Protein AF-A0A1T5LW87-F1 (afdb_monomer_lite)

InterPro domains:
  IPR040818 Tsi6 [PF18660] (3-85)

Radius of gyration: 12.36 Å; chains: 1; bounding box: 32×21×36 Å

Sequence (93 aa):
MKSIDAVQRALALARTRAGKTPGFPLYASCVAQLEYLLSNLDGSVPVDRPKLRTFTIGHYAVREFEESDEELARALKDAYLIASKLADGVKVT

pLDDT: mean 92.66, std 6.72, range [56.84, 98.0]

Structure (mmCIF, N/CA/C/O backbone):
data_AF-A0A1T5LW87-F1
#
_entry.id   AF-A0A1T5LW87-F1
#
loop_
_atom_site.group_PDB
_atom_site.id
_atom_site.type_symbol
_atom_site.label_atom_id
_atom_site.label_alt_id
_atom_site.label_comp_id
_atom_site.label_asym_id
_atom_site.label_entity_id
_atom_site.label_seq_id
_atom_site.pdbx_PDB_ins_code
_atom_site.Cartn_x
_atom_site.Cartn_y
_atom_site.Cartn_z
_atom_site.occupancy
_atom_site.B_iso_or_equiv
_atom_site.auth_seq_id
_atom_site.auth_comp_id
_atom_site.auth_asym_id
_atom_site.auth_atom_id
_atom_site.pdbx_PDB_model_num
ATOM 1 N N . MET A 1 1 ? -6.176 9.026 -13.173 1.00 56.84 1 MET A N 1
ATOM 2 C CA . MET A 1 1 ? -5.401 9.246 -11.934 1.00 56.84 1 MET A CA 1
ATOM 3 C C . MET A 1 1 ? -4.065 8.561 -12.133 1.00 56.84 1 MET A C 1
ATOM 5 O O . MET A 1 1 ? -4.102 7.418 -12.575 1.00 56.84 1 MET A O 1
ATOM 9 N N . LYS A 1 2 ? -2.930 9.243 -11.931 1.00 85.81 2 LYS A N 1
ATOM 10 C CA . LYS A 1 2 ? -1.623 8.592 -12.102 1.00 85.81 2 LYS A CA 1
ATOM 11 C C . LYS A 1 2 ? -1.431 7.577 -10.978 1.00 85.81 2 LYS A C 1
ATOM 13 O O . LYS A 1 2 ? -1.910 7.796 -9.865 1.00 85.81 2 LYS A O 1
ATOM 18 N N . SER A 1 3 ? -0.720 6.488 -11.250 1.00 89.94 3 SER A N 1
ATOM 19 C CA . SER A 1 3 ? -0.463 5.438 -10.252 1.00 89.94 3 SER A CA 1
ATOM 20 C C . SER A 1 3 ? 0.184 5.979 -8.960 1.00 89.94 3 SER A C 1
ATOM 22 O O . SER A 1 3 ? -0.149 5.524 -7.870 1.00 89.94 3 SER A O 1
ATOM 24 N N . ILE A 1 4 ? 1.032 7.010 -9.059 1.00 94.50 4 ILE A N 1
ATOM 25 C CA . ILE A 1 4 ? 1.624 7.701 -7.899 1.00 94.50 4 ILE A CA 1
ATOM 26 C C . ILE A 1 4 ? 0.554 8.407 -7.053 1.00 94.50 4 ILE A C 1
ATOM 28 O O . ILE A 1 4 ? 0.522 8.208 -5.841 1.00 94.50 4 ILE A O 1
ATOM 32 N N . ASP A 1 5 ? -0.353 9.168 -7.675 1.00 95.25 5 ASP A N 1
ATOM 33 C CA . ASP A 1 5 ? -1.410 9.906 -6.965 1.00 95.25 5 ASP A CA 1
ATOM 34 C C . ASP A 1 5 ? -2.308 8.947 -6.164 1.00 95.25 5 ASP A C 1
ATOM 36 O O . ASP A 1 5 ? -2.706 9.235 -5.034 1.00 95.25 5 ASP A O 1
ATOM 40 N N . ALA A 1 6 ? -2.596 7.773 -6.738 1.00 95.06 6 ALA A N 1
ATOM 41 C CA . ALA A 1 6 ? -3.392 6.728 -6.099 1.00 95.06 6 ALA A CA 1
ATOM 42 C C . ALA A 1 6 ? -2.736 6.225 -4.803 1.00 95.06 6 ALA A C 1
ATOM 44 O O . ALA A 1 6 ? -3.379 6.147 -3.753 1.00 95.06 6 ALA A O 1
ATOM 45 N N . VAL A 1 7 ? -1.438 5.916 -4.875 1.00 96.81 7 VAL A N 1
ATOM 46 C CA . VAL A 1 7 ? -0.659 5.413 -3.737 1.00 96.81 7 VAL A CA 1
ATOM 47 C C . VAL A 1 7 ? -0.455 6.508 -2.692 1.00 96.81 7 VAL A C 1
ATOM 49 O O . VAL A 1 7 ? -0.592 6.241 -1.500 1.00 96.81 7 VAL A O 1
ATOM 52 N N . GLN A 1 8 ? -0.223 7.754 -3.110 1.00 97.19 8 GLN A N 1
ATOM 53 C CA . GLN A 1 8 ? -0.141 8.901 -2.203 1.00 97.19 8 GLN A CA 1
ATOM 54 C C . GLN A 1 8 ? -1.457 9.134 -1.456 1.00 97.19 8 GLN A C 1
ATOM 56 O O . GLN A 1 8 ? -1.436 9.357 -0.244 1.00 97.19 8 GLN A O 1
ATOM 61 N N . ARG A 1 9 ? -2.604 9.023 -2.140 1.00 97.00 9 ARG A N 1
ATOM 62 C CA . ARG A 1 9 ? -3.922 9.110 -1.499 1.00 97.00 9 ARG A CA 1
ATOM 63 C C . ARG A 1 9 ? -4.108 8.007 -0.458 1.00 97.00 9 ARG A C 1
ATOM 65 O O . ARG A 1 9 ? -4.498 8.303 0.670 1.00 97.00 9 ARG A O 1
ATOM 72 N N . ALA A 1 10 ? -3.808 6.757 -0.811 1.00 97.25 10 ALA A N 1
ATOM 73 C CA . ALA A 1 10 ? -3.898 5.635 0.123 1.00 97.25 10 ALA A CA 1
ATOM 74 C C . ALA A 1 10 ? -2.987 5.840 1.344 1.00 97.25 10 ALA A C 1
ATOM 76 O O . ALA A 1 10 ? -3.411 5.613 2.477 1.00 97.25 10 ALA A O 1
ATOM 77 N N . LEU A 1 11 ? -1.762 6.329 1.127 1.00 97.81 11 LEU A N 1
ATOM 78 C CA . LEU A 1 11 ? -0.795 6.600 2.189 1.00 97.81 11 LEU A CA 1
ATOM 79 C C . LEU A 1 11 ? -1.266 7.721 3.122 1.00 97.81 11 LEU A C 1
ATOM 81 O O . LEU A 1 11 ? -1.154 7.589 4.341 1.00 97.81 11 LEU A O 1
ATOM 85 N N . ALA A 1 12 ? -1.820 8.802 2.571 1.00 97.88 12 ALA A N 1
ATOM 86 C CA . ALA A 1 12 ? -2.379 9.896 3.357 1.00 97.88 12 ALA A CA 1
ATOM 87 C C . ALA A 1 12 ? -3.528 9.407 4.251 1.00 97.88 12 ALA A C 1
ATOM 89 O O . ALA A 1 12 ? -3.501 9.641 5.459 1.00 97.88 12 ALA A O 1
ATOM 90 N N . LEU A 1 13 ? -4.478 8.653 3.685 1.00 97.06 13 LEU A N 1
ATOM 91 C CA . LEU A 1 13 ? -5.590 8.070 4.440 1.00 97.06 13 LEU A CA 1
ATOM 92 C C . LEU A 1 13 ? -5.085 7.132 5.543 1.00 97.06 13 LEU A C 1
ATOM 94 O O . LEU A 1 13 ? -5.456 7.307 6.704 1.00 97.06 13 LEU A O 1
ATOM 98 N N . ALA A 1 14 ? -4.189 6.197 5.213 1.00 96.00 14 ALA A N 1
ATOM 99 C CA . ALA A 1 14 ? -3.622 5.255 6.175 1.00 96.00 14 ALA A CA 1
ATOM 100 C C . ALA A 1 14 ? -2.910 5.970 7.337 1.00 96.00 14 ALA A C 1
ATOM 102 O O . ALA A 1 14 ? -3.129 5.618 8.494 1.00 96.00 14 ALA A O 1
ATOM 103 N N . ARG A 1 15 ? -2.124 7.022 7.061 1.00 96.19 15 ARG A N 1
ATOM 104 C CA . ARG A 1 15 ? -1.466 7.839 8.098 1.00 96.19 15 ARG A CA 1
ATOM 105 C C . ARG A 1 15 ? -2.469 8.608 8.955 1.00 96.19 15 ARG A C 1
ATOM 107 O O . ARG A 1 15 ? -2.326 8.638 10.176 1.00 96.19 15 ARG A O 1
ATOM 114 N N . THR A 1 16 ? -3.506 9.192 8.352 1.00 95.75 16 THR A N 1
ATOM 115 C CA . THR A 1 16 ? -4.574 9.865 9.104 1.00 95.75 16 THR A CA 1
ATOM 116 C C . THR A 1 16 ? -5.288 8.896 10.044 1.00 95.75 16 THR A C 1
ATOM 118 O O . THR A 1 16 ? -5.524 9.242 11.201 1.00 95.75 16 THR A O 1
ATOM 121 N N . ARG A 1 17 ? -5.617 7.678 9.591 1.00 93.56 17 ARG A N 1
ATOM 122 C CA . ARG A 1 17 ? -6.274 6.675 10.447 1.00 93.56 17 ARG A CA 1
ATOM 123 C C . ARG A 1 17 ? -5.334 6.128 11.523 1.00 93.56 17 ARG A C 1
ATOM 125 O O . ARG A 1 17 ? -5.759 6.008 12.671 1.00 93.56 17 ARG A O 1
ATOM 132 N N . ALA A 1 18 ? -4.057 5.915 11.195 1.00 92.12 18 ALA A N 1
ATOM 133 C CA . ALA A 1 18 ? -3.022 5.531 12.157 1.00 92.12 18 ALA A CA 1
ATOM 134 C C . ALA A 1 18 ? -2.896 6.547 13.304 1.00 92.12 18 ALA A C 1
ATOM 136 O O . ALA A 1 18 ? -2.835 6.160 14.466 1.00 92.12 18 ALA A O 1
ATOM 137 N N . GLY A 1 19 ? -2.911 7.848 12.986 1.00 90.12 19 GLY A N 1
ATOM 138 C CA . GLY A 1 19 ? -2.837 8.914 13.989 1.00 90.12 19 GLY A CA 1
ATOM 139 C C . GLY A 1 19 ? -4.070 9.000 14.893 1.00 90.12 19 GLY A C 1
ATOM 140 O O . GLY A 1 19 ? -3.951 9.376 16.054 1.00 90.12 19 GLY A O 1
ATOM 141 N N . LYS A 1 20 ? -5.250 8.621 14.385 1.00 89.38 20 LYS A N 1
ATOM 142 C CA . LYS A 1 20 ? -6.498 8.568 15.168 1.00 89.38 20 LYS A CA 1
ATOM 143 C C . LYS A 1 20 ? -6.620 7.305 16.024 1.00 89.38 20 LYS A C 1
ATOM 145 O O . LYS A 1 20 ? -7.355 7.319 17.005 1.00 89.38 20 LYS A O 1
ATOM 150 N N . THR A 1 21 ? -5.912 6.236 15.658 1.00 84.88 21 THR A N 1
ATOM 151 C CA . THR A 1 21 ? -5.974 4.926 16.328 1.00 84.88 21 THR A CA 1
ATOM 152 C C . THR A 1 21 ? -4.564 4.424 16.666 1.00 84.88 21 THR A C 1
ATOM 154 O O . THR A 1 21 ? -4.094 3.435 16.088 1.00 84.88 21 THR A O 1
ATOM 157 N N . PRO A 1 22 ? -3.841 5.116 17.566 1.00 76.62 22 PRO A N 1
ATOM 158 C CA . PRO A 1 22 ? -2.492 4.718 17.945 1.00 76.62 22 PRO A CA 1
ATOM 159 C C . PRO A 1 22 ? -2.499 3.313 18.561 1.00 76.62 22 PRO A C 1
ATOM 161 O O . PRO A 1 22 ? -3.343 2.987 19.391 1.00 76.62 22 PRO A O 1
ATOM 164 N N . GLY A 1 23 ? -1.549 2.474 18.145 1.00 75.81 23 GLY A N 1
ATOM 165 C CA . GLY A 1 23 ? -1.398 1.107 18.655 1.00 75.81 23 GLY A CA 1
ATOM 166 C C . GLY A 1 23 ? -2.077 0.015 17.828 1.00 75.81 23 GLY A C 1
ATOM 167 O O . GLY A 1 23 ? -1.928 -1.151 18.177 1.00 75.81 23 GLY A O 1
ATOM 168 N N . PHE A 1 24 ? -2.757 0.342 16.720 1.00 81.50 24 PHE A N 1
ATOM 169 C CA . PHE A 1 24 ? -3.288 -0.675 15.807 1.00 81.50 24 PHE A CA 1
ATOM 170 C C . PHE A 1 24 ? -2.230 -1.073 14.755 1.00 81.50 24 PHE A C 1
ATOM 172 O O . PHE A 1 24 ? -1.966 -0.295 13.829 1.00 81.50 24 PHE A O 1
ATOM 179 N N . PRO A 1 25 ? -1.600 -2.267 14.852 1.00 86.31 25 PRO A N 1
ATOM 180 C CA . PRO A 1 25 ? -0.434 -2.625 14.029 1.00 86.31 25 PRO A CA 1
ATOM 181 C C . PRO A 1 25 ? -0.747 -2.700 12.531 1.00 86.31 25 PRO A C 1
ATOM 183 O O . PRO A 1 25 ? 0.137 -2.549 11.686 1.00 86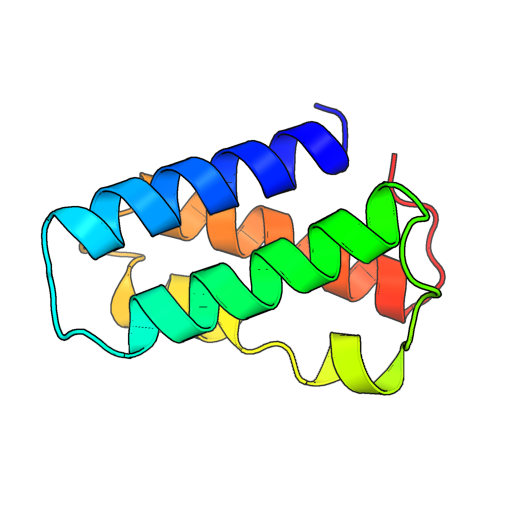.31 25 PRO A O 1
ATOM 186 N N . LEU A 1 26 ? -2.022 -2.903 12.202 1.00 90.00 26 LEU A N 1
ATOM 187 C CA . LEU A 1 26 ? -2.517 -2.997 10.839 1.00 90.00 26 LEU A CA 1
ATOM 188 C C . LEU A 1 26 ? -2.234 -1.727 10.030 1.00 90.00 26 LEU A C 1
ATOM 190 O O . LEU A 1 26 ? -1.750 -1.809 8.900 1.00 90.00 26 LEU A O 1
ATOM 194 N N . TYR A 1 27 ? -2.475 -0.550 10.620 1.00 93.06 27 TYR A N 1
ATOM 195 C CA . TYR A 1 27 ? -2.219 0.717 9.939 1.00 93.06 27 TYR A CA 1
ATOM 196 C C . TYR A 1 27 ? -0.725 0.929 9.694 1.00 93.06 27 TYR A C 1
ATOM 198 O O . TYR A 1 27 ? -0.349 1.365 8.610 1.00 93.06 27 TYR A O 1
ATOM 206 N N . ALA A 1 28 ? 0.132 0.554 10.648 1.00 92.31 28 ALA A N 1
ATOM 207 C CA . ALA A 1 28 ? 1.581 0.621 10.469 1.00 92.31 28 ALA A CA 1
ATOM 208 C C . ALA A 1 28 ? 2.052 -0.287 9.317 1.00 92.31 28 ALA A C 1
ATOM 210 O O . ALA A 1 28 ? 2.847 0.138 8.481 1.00 92.31 28 ALA A O 1
ATOM 211 N N . SER A 1 29 ? 1.503 -1.505 9.216 1.00 94.31 29 SER A N 1
ATOM 212 C CA . SER A 1 29 ? 1.786 -2.412 8.097 1.00 94.31 29 SER A CA 1
ATOM 213 C C . SER A 1 29 ? 1.325 -1.840 6.751 1.00 94.31 29 SER A C 1
ATOM 215 O O . SER A 1 29 ? 2.061 -1.929 5.767 1.00 94.31 29 SER A O 1
ATOM 217 N N . CYS A 1 30 ? 0.144 -1.211 6.704 1.00 95.88 30 CYS A N 1
ATOM 218 C CA . CYS A 1 30 ? -0.348 -0.542 5.498 1.00 95.88 30 CYS A CA 1
ATOM 219 C C . CYS A 1 30 ? 0.576 0.601 5.072 1.00 95.88 30 CYS A C 1
ATOM 221 O O . CYS A 1 30 ? 0.971 0.665 3.911 1.00 95.88 30 CYS A O 1
ATOM 223 N N . VAL A 1 31 ? 0.954 1.472 6.012 1.00 96.75 31 VAL A N 1
ATOM 224 C CA . VAL A 1 31 ? 1.848 2.610 5.757 1.00 96.75 31 VAL A CA 1
ATOM 225 C C . VAL A 1 31 ? 3.186 2.133 5.195 1.00 96.75 31 VAL A C 1
ATOM 227 O O . VAL A 1 31 ? 3.587 2.606 4.137 1.00 96.75 31 VAL A O 1
ATOM 230 N N . ALA A 1 32 ? 3.821 1.137 5.818 1.00 96.31 32 ALA A N 1
ATOM 231 C CA . ALA A 1 32 ? 5.115 0.625 5.367 1.00 96.31 32 ALA A CA 1
ATOM 232 C C . ALA A 1 32 ? 5.066 0.032 3.944 1.00 96.31 32 ALA A C 1
ATOM 234 O O . ALA A 1 32 ? 5.972 0.247 3.138 1.00 96.31 32 ALA A O 1
ATOM 235 N N . GLN A 1 33 ? 4.002 -0.706 3.610 1.00 97.50 33 GLN A N 1
ATOM 236 C CA . GLN A 1 33 ? 3.824 -1.270 2.267 1.00 97.50 33 GLN A CA 1
ATOM 237 C C . GLN A 1 33 ? 3.560 -0.176 1.220 1.00 97.50 33 GLN A C 1
ATOM 239 O O . GLN A 1 33 ? 4.123 -0.218 0.127 1.00 97.50 33 GLN A O 1
ATOM 244 N N . LEU A 1 34 ? 2.748 0.831 1.554 1.00 98.00 34 LEU A N 1
ATOM 245 C CA . LEU A 1 34 ? 2.447 1.955 0.663 1.00 98.00 34 LEU A CA 1
ATOM 246 C C . LEU A 1 34 ? 3.664 2.856 0.424 1.00 98.00 34 LEU A C 1
ATOM 248 O O . LEU A 1 34 ? 3.879 3.290 -0.704 1.00 98.00 34 LEU A O 1
ATOM 252 N N . GLU A 1 35 ? 4.478 3.105 1.451 1.00 97.56 35 GLU A N 1
ATOM 253 C CA . GLU A 1 35 ? 5.747 3.832 1.322 1.00 97.56 35 GLU A CA 1
ATOM 254 C C . GLU A 1 35 ? 6.716 3.092 0.402 1.00 97.56 35 GLU A C 1
ATOM 256 O O . GLU A 1 35 ? 7.267 3.695 -0.515 1.00 97.56 35 GLU A O 1
ATOM 261 N N . TYR A 1 36 ? 6.863 1.776 0.586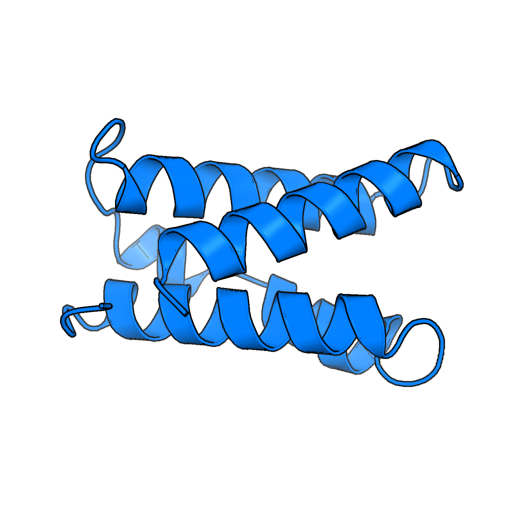 1.00 97.31 36 TYR A N 1
ATOM 262 C CA . TYR A 1 36 ? 7.715 0.964 -0.280 1.00 97.31 36 TYR A CA 1
ATOM 263 C C . TYR A 1 36 ? 7.256 1.011 -1.744 1.00 97.31 36 TYR A C 1
ATOM 265 O O . TYR A 1 36 ? 8.069 1.232 -2.642 1.00 97.31 36 TYR A O 1
ATOM 273 N N . LEU A 1 37 ? 5.949 0.869 -1.984 1.00 96.69 37 LEU A N 1
ATOM 274 C CA . LEU A 1 37 ? 5.382 0.966 -3.327 1.00 96.69 37 LEU A CA 1
ATOM 275 C C . LEU A 1 37 ? 5.609 2.350 -3.944 1.00 96.69 37 LEU A C 1
ATOM 277 O O . LEU A 1 37 ? 5.961 2.438 -5.118 1.00 96.69 37 LEU A O 1
ATOM 281 N N . LEU A 1 38 ? 5.441 3.424 -3.169 1.00 96.50 38 LEU A N 1
ATOM 282 C CA . LEU A 1 38 ? 5.681 4.785 -3.643 1.00 96.50 38 LEU A CA 1
ATOM 283 C C . LEU A 1 38 ? 7.142 4.978 -4.064 1.00 96.50 38 LEU A C 1
ATOM 285 O O . LEU A 1 38 ? 7.378 5.454 -5.171 1.00 96.50 38 LEU A O 1
ATOM 289 N N . SER A 1 39 ? 8.096 4.511 -3.252 1.00 96.12 39 SER A N 1
ATOM 290 C CA . SER A 1 39 ? 9.528 4.554 -3.580 1.00 96.12 39 SER A CA 1
ATOM 291 C C . SER A 1 39 ? 9.905 3.727 -4.813 1.00 96.12 39 SER A C 1
ATOM 293 O O . SER A 1 39 ? 10.907 4.000 -5.469 1.00 96.12 39 SER A O 1
ATOM 295 N N . ASN A 1 40 ? 9.128 2.693 -5.147 1.00 94.88 40 ASN A N 1
ATOM 296 C CA . ASN A 1 40 ? 9.304 1.978 -6.410 1.00 94.88 40 ASN A CA 1
ATOM 297 C C . ASN A 1 40 ? 8.747 2.755 -7.608 1.00 94.88 40 ASN A C 1
ATOM 299 O O . ASN A 1 40 ? 9.331 2.705 -8.689 1.00 94.88 40 ASN A O 1
ATOM 303 N N . LEU A 1 41 ? 7.625 3.457 -7.435 1.00 92.94 41 LEU A N 1
ATOM 304 C CA . LEU A 1 41 ? 6.981 4.225 -8.504 1.00 92.94 41 LEU A CA 1
ATOM 305 C C . LEU A 1 41 ? 7.709 5.537 -8.819 1.00 92.94 41 LEU A C 1
ATOM 307 O O . LEU A 1 41 ? 7.717 5.954 -9.975 1.00 92.94 41 LEU A O 1
ATOM 311 N N . ASP A 1 42 ? 8.306 6.182 -7.816 1.00 93.25 42 ASP A N 1
ATOM 312 C CA . ASP A 1 42 ? 9.092 7.410 -7.989 1.00 93.25 42 ASP A CA 1
ATOM 313 C C . ASP A 1 42 ? 10.545 7.152 -8.441 1.00 93.25 42 ASP A C 1
ATOM 315 O O . ASP A 1 42 ? 11.258 8.085 -8.806 1.00 93.25 42 ASP A O 1
ATOM 319 N N . GLY A 1 43 ? 10.965 5.881 -8.474 1.00 92.75 43 GLY A N 1
ATOM 320 C CA . GLY A 1 43 ? 12.293 5.454 -8.909 1.00 92.75 43 GLY A CA 1
ATOM 321 C C . GLY A 1 43 ? 13.386 5.559 -7.843 1.00 92.75 43 GLY A C 1
ATOM 322 O O . GLY A 1 43 ? 14.541 5.266 -8.148 1.00 92.75 43 GLY A O 1
ATOM 323 N N . SER A 1 44 ? 13.052 5.925 -6.602 1.00 94.56 44 SER A N 1
ATOM 324 C CA . SER A 1 44 ? 14.009 6.006 -5.490 1.00 94.56 44 SER A CA 1
ATOM 325 C C . SER A 1 44 ? 14.576 4.639 -5.108 1.00 94.56 44 SER A C 1
ATOM 327 O O . SER A 1 44 ? 15.709 4.545 -4.639 1.00 94.56 44 SER A O 1
ATOM 329 N N . VAL A 1 45 ? 13.793 3.570 -5.289 1.00 93.38 45 VAL A N 1
ATOM 330 C CA . VAL A 1 45 ? 14.190 2.191 -4.980 1.00 93.38 45 VAL A CA 1
ATOM 331 C C . VAL A 1 45 ? 13.843 1.270 -6.155 1.00 93.38 45 VAL A C 1
ATOM 333 O O . VAL A 1 45 ? 12.718 1.319 -6.660 1.00 93.38 45 VAL A O 1
ATOM 336 N N . PRO A 1 46 ? 14.755 0.374 -6.581 1.00 92.81 46 PRO A N 1
ATOM 337 C CA . PRO A 1 46 ? 14.469 -0.580 -7.646 1.00 92.81 46 PRO A CA 1
ATOM 338 C C . PRO A 1 46 ? 13.325 -1.530 -7.275 1.00 92.81 46 PRO A C 1
ATOM 340 O O . PRO A 1 46 ? 13.146 -1.916 -6.118 1.00 92.81 46 PRO A O 1
ATOM 343 N N . VAL A 1 47 ? 12.560 -1.930 -8.290 1.00 93.50 47 VAL A N 1
ATOM 344 C CA . VAL A 1 47 ? 11.430 -2.851 -8.143 1.00 93.50 47 VAL A CA 1
ATOM 345 C C . VAL A 1 47 ? 11.927 -4.244 -7.754 1.00 93.50 47 VAL A C 1
ATOM 347 O O . VAL A 1 47 ? 12.546 -4.937 -8.562 1.00 93.50 47 VAL A O 1
ATOM 350 N N . ASP A 1 48 ? 11.580 -4.685 -6.546 1.00 95.00 48 ASP A N 1
ATOM 351 C CA . ASP A 1 48 ? 11.741 -6.067 -6.087 1.00 95.00 48 ASP A CA 1
ATOM 352 C C . ASP A 1 48 ? 10.404 -6.809 -6.245 1.00 95.00 48 ASP A C 1
ATOM 354 O O . ASP A 1 48 ? 9.486 -6.693 -5.428 1.00 95.00 48 ASP A O 1
ATOM 358 N N . ARG A 1 49 ? 10.262 -7.551 -7.349 1.00 93.12 49 ARG A N 1
ATOM 359 C CA . ARG A 1 49 ? 9.006 -8.240 -7.691 1.00 93.12 49 ARG A CA 1
ATOM 360 C C . ARG A 1 49 ? 8.604 -9.302 -6.657 1.00 93.12 49 ARG A C 1
ATOM 362 O O . ARG A 1 49 ? 7.424 -9.314 -6.302 1.00 93.12 49 ARG A O 1
ATOM 369 N N . PRO A 1 50 ? 9.506 -10.181 -6.163 1.00 95.00 50 PRO A N 1
ATOM 370 C CA . PRO A 1 50 ? 9.193 -11.074 -5.049 1.00 95.00 50 PRO A CA 1
ATOM 371 C C . PRO A 1 50 ? 8.598 -10.343 -3.845 1.00 95.00 50 PRO A C 1
ATOM 373 O O . PRO A 1 50 ? 7.556 -10.762 -3.347 1.00 95.00 50 PRO A O 1
ATOM 376 N N . LYS A 1 51 ? 9.190 -9.216 -3.431 1.00 94.50 51 LYS A N 1
ATOM 377 C CA . LYS A 1 51 ? 8.690 -8.431 -2.295 1.00 94.50 51 LYS A CA 1
ATOM 378 C C . LYS A 1 51 ? 7.314 -7.810 -2.550 1.00 94.50 51 LYS A C 1
ATOM 380 O O . LYS A 1 51 ? 6.476 -7.792 -1.655 1.00 94.50 51 LYS A O 1
ATOM 385 N N . LEU A 1 52 ? 7.033 -7.337 -3.763 1.00 94.19 52 LEU A N 1
ATOM 386 C CA . LEU A 1 52 ? 5.697 -6.823 -4.096 1.00 94.19 52 LEU A CA 1
ATOM 387 C C . LEU A 1 52 ? 4.615 -7.914 -4.039 1.00 94.19 52 LEU A C 1
ATOM 389 O O . LEU A 1 52 ? 3.483 -7.638 -3.650 1.00 94.19 52 LEU A O 1
ATOM 393 N N . ARG A 1 53 ? 4.956 -9.171 -4.358 1.00 93.56 53 ARG A N 1
ATOM 394 C CA . ARG A 1 53 ? 4.023 -10.310 -4.255 1.00 93.56 53 ARG A CA 1
ATOM 395 C C . ARG A 1 53 ? 3.676 -10.678 -2.811 1.00 93.56 53 ARG A C 1
ATOM 397 O O . ARG A 1 53 ? 2.661 -11.332 -2.597 1.00 93.56 53 ARG A O 1
ATOM 404 N N . THR A 1 54 ? 4.471 -10.254 -1.825 1.00 95.38 54 THR A N 1
ATOM 405 C CA . THR A 1 54 ? 4.177 -10.492 -0.402 1.00 95.38 54 THR A CA 1
ATOM 406 C C . THR A 1 54 ? 3.266 -9.429 0.212 1.00 95.38 54 THR A C 1
ATOM 408 O O . THR A 1 54 ? 3.041 -9.450 1.420 1.00 95.38 54 THR A O 1
ATOM 411 N N . PHE A 1 55 ? 2.768 -8.470 -0.575 1.00 95.81 55 PHE A N 1
ATOM 412 C CA . PHE A 1 55 ? 1.902 -7.415 -0.060 1.00 95.81 55 PHE A CA 1
ATOM 413 C C . PHE A 1 55 ? 0.580 -7.977 0.474 1.00 95.81 55 PHE A C 1
ATOM 415 O O . PHE A 1 55 ? -0.127 -8.723 -0.202 1.00 95.81 55 PHE A O 1
ATOM 422 N N . THR A 1 56 ? 0.216 -7.560 1.684 1.00 94.00 56 THR A N 1
ATOM 423 C CA . THR A 1 56 ? -1.008 -7.969 2.386 1.00 94.00 56 THR A C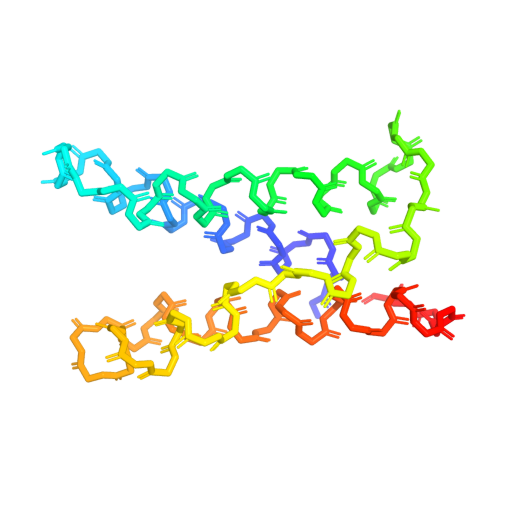A 1
ATOM 424 C C . THR A 1 56 ? -2.065 -6.868 2.450 1.00 94.00 56 THR A C 1
ATOM 426 O O . THR A 1 56 ? -3.194 -7.148 2.849 1.00 94.00 56 THR A O 1
ATOM 429 N N . ILE A 1 57 ? -1.761 -5.641 1.999 1.00 94.06 57 ILE A N 1
ATOM 430 C CA . ILE A 1 57 ? -2.712 -4.511 2.037 1.00 94.06 57 ILE A CA 1
ATOM 431 C C . ILE A 1 57 ? -4.049 -4.796 1.339 1.00 94.06 57 ILE A C 1
ATOM 433 O O . ILE A 1 57 ? -5.077 -4.304 1.794 1.00 94.06 57 ILE A O 1
ATOM 437 N N . GLY A 1 58 ? -4.066 -5.628 0.290 1.00 91.12 58 GLY A N 1
ATOM 438 C CA . GLY A 1 58 ? -5.306 -6.047 -0.371 1.00 91.12 58 GLY A CA 1
ATOM 439 C C . GLY A 1 58 ? -6.202 -6.907 0.528 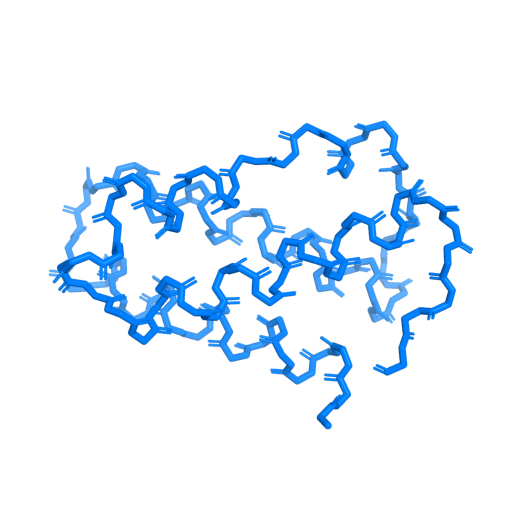1.00 91.12 58 GLY A C 1
ATOM 440 O O . GLY A 1 58 ? -7.416 -6.717 0.548 1.00 91.12 58 GLY A O 1
ATOM 441 N N . HIS A 1 59 ? -5.610 -7.797 1.332 1.00 92.81 59 HIS A N 1
ATOM 442 C CA . HIS A 1 59 ? -6.351 -8.590 2.317 1.00 92.81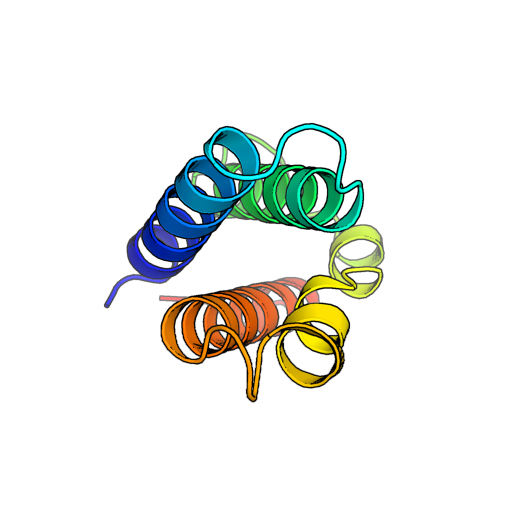 59 HIS A CA 1
ATOM 443 C C . HIS A 1 59 ? -6.914 -7.713 3.435 1.00 92.81 59 HIS A C 1
ATOM 445 O O . HIS A 1 59 ? -8.073 -7.882 3.807 1.00 92.81 59 HIS A O 1
ATOM 451 N N . TYR A 1 60 ? -6.125 -6.763 3.941 1.00 92.25 60 TYR A N 1
ATOM 452 C CA . TYR A 1 60 ? -6.578 -5.836 4.983 1.00 92.25 60 TYR A CA 1
ATOM 453 C C . TYR A 1 60 ? -7.732 -4.961 4.496 1.00 92.25 60 TYR A C 1
ATOM 455 O O . TYR A 1 60 ? -8.710 -4.769 5.211 1.00 92.25 60 TYR A O 1
ATOM 463 N N . ALA A 1 61 ? -7.656 -4.493 3.249 1.00 92.69 61 ALA A N 1
ATOM 464 C CA . ALA A 1 61 ? -8.698 -3.683 2.638 1.00 92.69 61 ALA A CA 1
ATOM 465 C C . ALA A 1 61 ? -10.071 -4.367 2.631 1.00 92.69 61 ALA A C 1
ATOM 467 O O . ALA A 1 61 ? -11.074 -3.709 2.870 1.00 92.69 61 ALA A O 1
ATOM 468 N N . VAL A 1 62 ? -10.114 -5.670 2.343 1.00 92.25 62 VAL A N 1
ATOM 469 C CA . VAL A 1 62 ? -11.363 -6.445 2.320 1.00 92.25 62 VAL A CA 1
ATOM 470 C C . VAL A 1 62 ? -11.789 -6.820 3.735 1.00 92.25 62 VAL A C 1
ATOM 472 O O . VAL A 1 62 ? -12.910 -6.552 4.137 1.00 92.25 62 VAL A O 1
ATOM 475 N N . ARG A 1 63 ? -10.894 -7.429 4.516 1.00 94.00 63 ARG A N 1
ATOM 476 C CA . ARG A 1 63 ? -11.283 -8.067 5.780 1.00 94.00 63 ARG A CA 1
ATOM 477 C C . ARG A 1 63 ? -11.532 -7.093 6.923 1.00 94.00 63 ARG A C 1
ATOM 479 O O . ARG A 1 63 ? -12.354 -7.380 7.781 1.00 94.00 63 ARG A O 1
ATOM 486 N N . GLU A 1 64 ? -10.806 -5.981 6.946 1.00 92.00 64 GLU A N 1
ATOM 487 C CA . GLU A 1 64 ? -10.750 -5.105 8.120 1.00 92.00 64 GLU A CA 1
ATOM 488 C C . GLU A 1 64 ? -11.453 -3.767 7.869 1.00 92.00 64 GLU A C 1
ATOM 490 O O . GLU A 1 64 ? -11.997 -3.161 8.794 1.00 92.00 64 GLU A O 1
ATOM 495 N N . PHE A 1 65 ? -11.458 -3.304 6.614 1.00 93.25 65 PHE A N 1
ATOM 496 C CA . PHE A 1 65 ? -11.879 -1.947 6.263 1.00 93.25 65 PHE A CA 1
ATOM 497 C C . PHE A 1 65 ? -13.095 -1.872 5.340 1.00 93.25 65 PHE A C 1
ATOM 499 O O . PHE A 1 65 ? -13.668 -0.797 5.223 1.00 93.25 65 PHE A O 1
ATOM 506 N N . GLU A 1 66 ? -13.514 -2.958 4.685 1.00 91.69 66 GLU A N 1
ATOM 507 C CA . GLU A 1 66 ? -14.579 -2.893 3.671 1.00 91.69 66 GLU A CA 1
ATOM 508 C C . GLU A 1 66 ? -15.901 -2.352 4.228 1.00 91.69 66 GLU A C 1
ATOM 510 O O . GLU A 1 66 ? -16.539 -1.531 3.577 1.00 91.69 66 GLU A O 1
ATOM 515 N N . GLU A 1 67 ? -16.258 -2.743 5.452 1.00 91.50 67 GLU A N 1
ATOM 516 C CA . GLU A 1 67 ? -17.480 -2.284 6.124 1.00 91.50 67 GLU A CA 1
ATOM 517 C C . GLU A 1 67 ? -17.244 -1.082 7.051 1.00 91.50 67 GLU A C 1
ATOM 519 O O . GLU A 1 67 ? -18.125 -0.242 7.227 1.00 91.50 67 GLU A O 1
ATOM 524 N N . SER A 1 68 ? -16.061 -0.992 7.668 1.00 91.88 68 SER A N 1
ATOM 525 C CA . SER A 1 68 ? -15.761 0.006 8.706 1.00 91.88 68 SER A CA 1
ATOM 526 C C . SER A 1 68 ? -15.202 1.319 8.149 1.00 91.88 68 SER A C 1
ATOM 528 O O . SER A 1 68 ? -15.328 2.372 8.778 1.00 91.88 68 SER A O 1
ATOM 530 N N . ASP A 1 69 ? -14.566 1.265 6.978 1.00 94.25 69 ASP A N 1
ATOM 531 C CA . ASP A 1 69 ? -13.846 2.373 6.362 1.00 94.25 69 ASP A CA 1
ATOM 532 C C . ASP A 1 69 ? -13.714 2.177 4.843 1.00 94.25 69 ASP A C 1
ATOM 534 O O . ASP A 1 69 ? -12.619 1.977 4.301 1.00 94.25 69 ASP A O 1
ATOM 538 N N . GLU A 1 70 ? -14.851 2.243 4.147 1.00 96.06 70 GLU A N 1
ATOM 539 C CA . GLU A 1 70 ? -14.948 1.994 2.702 1.00 96.06 70 GLU A CA 1
ATOM 540 C C . GLU A 1 70 ? -13.962 2.853 1.888 1.00 96.06 70 GLU A C 1
ATOM 542 O O . GLU A 1 70 ? -13.367 2.390 0.909 1.00 96.06 70 GLU A O 1
ATOM 547 N N . GLU A 1 71 ? -13.728 4.099 2.314 1.00 97.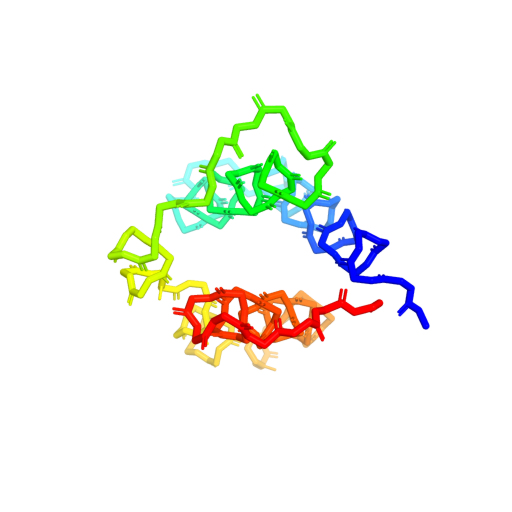06 71 GLU A N 1
ATOM 548 C CA . GLU A 1 71 ? -12.804 5.008 1.637 1.00 97.06 71 GLU A CA 1
ATOM 549 C C . GLU A 1 71 ? -11.361 4.482 1.666 1.00 97.06 71 GLU A C 1
ATOM 551 O O . GLU A 1 71 ? -10.686 4.449 0.627 1.00 97.06 71 GLU A O 1
ATOM 556 N N . LEU A 1 72 ? -10.888 4.059 2.843 1.00 95.94 72 LEU A N 1
ATOM 557 C CA . LEU A 1 72 ? -9.559 3.476 2.989 1.00 95.94 72 LEU A CA 1
ATOM 558 C C . LEU A 1 72 ? -9.484 2.123 2.285 1.00 95.94 72 LEU A C 1
ATOM 560 O O . LEU A 1 72 ? -8.517 1.872 1.565 1.00 95.94 72 LEU A O 1
ATOM 564 N N . ALA A 1 73 ? -10.506 1.278 2.434 1.00 97.25 73 ALA A N 1
ATOM 565 C CA . ALA A 1 73 ? -10.580 -0.012 1.759 1.00 97.25 73 ALA A CA 1
ATOM 566 C C . ALA A 1 73 ? -10.418 0.141 0.244 1.00 97.25 73 ALA A C 1
ATOM 568 O O . ALA A 1 73 ? -9.622 -0.564 -0.381 1.00 97.25 73 ALA A O 1
ATOM 569 N N . ARG A 1 74 ? -11.120 1.106 -0.360 1.00 96.94 74 ARG A N 1
ATOM 570 C CA . ARG A 1 74 ? -11.010 1.367 -1.795 1.00 96.94 74 ARG A CA 1
ATOM 571 C C . ARG A 1 74 ? -9.604 1.812 -2.184 1.00 96.94 74 ARG A C 1
ATOM 573 O O . ARG A 1 74 ? -9.040 1.269 -3.131 1.00 96.94 74 ARG A O 1
ATOM 580 N N . ALA A 1 75 ? -9.017 2.740 -1.431 1.00 97.38 75 ALA A N 1
ATOM 581 C CA . ALA A 1 75 ? -7.672 3.237 -1.708 1.00 97.38 75 ALA A CA 1
ATOM 582 C C . ALA A 1 75 ? -6.598 2.135 -1.588 1.00 97.38 75 ALA A C 1
ATOM 584 O O . ALA A 1 75 ? -5.692 2.058 -2.417 1.00 97.38 75 ALA A O 1
ATOM 585 N N . LEU A 1 76 ? -6.717 1.248 -0.595 1.00 97.44 76 LEU A N 1
ATOM 586 C CA . LEU A 1 76 ? -5.809 0.112 -0.413 1.00 97.44 76 LEU A CA 1
ATOM 587 C C . LEU A 1 76 ? -5.958 -0.940 -1.521 1.00 97.44 76 LEU A C 1
ATOM 589 O O . LEU A 1 76 ? -4.950 -1.481 -1.975 1.00 97.44 76 LEU A O 1
ATOM 593 N N . LYS A 1 77 ? -7.183 -1.205 -1.997 1.00 97.06 77 LYS A N 1
ATOM 594 C CA . LYS A 1 77 ? -7.435 -2.086 -3.154 1.00 97.06 77 LYS A CA 1
ATOM 595 C C . LYS A 1 77 ? -6.796 -1.534 -4.427 1.00 97.06 77 LYS A C 1
ATOM 597 O O . LYS A 1 77 ? -6.131 -2.278 -5.147 1.00 97.06 77 LYS A O 1
ATOM 602 N N . ASP A 1 78 ? -6.945 -0.234 -4.676 1.00 96.38 78 ASP A N 1
ATOM 603 C CA . ASP A 1 78 ? -6.343 0.425 -5.837 1.00 96.38 78 ASP A CA 1
ATOM 604 C C . ASP A 1 78 ? -4.804 0.361 -5.773 1.00 96.38 78 ASP A C 1
ATOM 606 O O . ASP A 1 78 ? -4.152 -0.005 -6.754 1.00 96.38 78 ASP A O 1
ATOM 610 N N . ALA A 1 79 ? -4.211 0.627 -4.603 1.00 97.12 79 ALA A N 1
ATOM 611 C CA . ALA A 1 79 ? -2.768 0.505 -4.394 1.00 97.12 79 ALA A CA 1
ATOM 612 C C . ALA A 1 79 ? -2.268 -0.943 -4.551 1.00 97.12 79 ALA A C 1
ATOM 614 O O . ALA A 1 79 ? -1.227 -1.175 -5.167 1.00 97.12 79 ALA A O 1
ATOM 615 N N . TYR A 1 80 ? -3.021 -1.929 -4.055 1.00 97.00 80 TYR A N 1
ATOM 616 C CA . TYR A 1 80 ? -2.696 -3.344 -4.236 1.00 97.00 80 TYR A CA 1
ATOM 617 C C . TYR A 1 80 ? -2.709 -3.752 -5.713 1.00 97.00 80 TYR A C 1
ATOM 619 O O . TYR A 1 80 ? -1.803 -4.447 -6.173 1.00 97.00 80 TYR A O 1
ATOM 627 N N . LEU A 1 81 ? -3.687 -3.271 -6.487 1.00 95.56 81 LEU A N 1
ATOM 628 C CA . LEU A 1 81 ? -3.745 -3.520 -7.926 1.00 95.56 81 LEU A CA 1
ATOM 629 C C . LEU A 1 81 ? -2.514 -2.951 -8.649 1.00 95.56 81 LEU A C 1
ATOM 631 O O . LEU A 1 81 ? -1.971 -3.598 -9.546 1.00 95.56 81 LEU A O 1
ATOM 635 N N . ILE A 1 82 ? -2.055 -1.762 -8.254 1.00 95.94 82 ILE A N 1
ATOM 636 C CA . ILE A 1 82 ? -0.828 -1.151 -8.785 1.00 95.94 82 ILE A CA 1
ATOM 637 C C . ILE A 1 82 ? 0.395 -2.000 -8.420 1.00 95.94 82 ILE A C 1
ATOM 639 O O . ILE A 1 82 ? 1.191 -2.312 -9.306 1.00 95.94 82 ILE A O 1
ATOM 643 N N . ALA A 1 83 ? 0.518 -2.430 -7.160 1.00 96.00 83 ALA A N 1
ATOM 644 C CA . ALA A 1 83 ? 1.604 -3.306 -6.717 1.00 96.00 83 ALA A CA 1
ATOM 645 C C . ALA A 1 83 ? 1.637 -4.626 -7.501 1.00 96.00 83 ALA A C 1
ATOM 647 O O . ALA A 1 83 ? 2.703 -5.035 -7.958 1.00 96.00 83 ALA A O 1
ATOM 648 N N . SER A 1 84 ? 0.479 -5.259 -7.721 1.00 95.44 84 SER A N 1
ATOM 649 C CA . SER A 1 84 ? 0.373 -6.499 -8.502 1.00 95.44 84 SER A CA 1
ATOM 650 C C . SER A 1 84 ? 0.814 -6.291 -9.948 1.00 95.44 84 SER A C 1
ATOM 652 O O . SER A 1 84 ? 1.649 -7.038 -10.449 1.00 95.44 84 SER A O 1
ATOM 654 N N . LYS A 1 85 ? 0.326 -5.234 -10.612 1.00 94.25 85 LYS A N 1
ATOM 655 C CA . LYS A 1 85 ? 0.738 -4.908 -11.987 1.00 94.25 85 LYS A CA 1
ATOM 656 C C . LYS A 1 85 ? 2.244 -4.670 -12.081 1.00 94.25 85 LYS A C 1
ATOM 658 O O . LYS A 1 85 ? 2.892 -5.187 -12.987 1.00 94.25 85 LYS A O 1
ATOM 663 N N . LEU A 1 86 ? 2.807 -3.937 -11.121 1.00 93.62 86 LEU A N 1
ATOM 664 C CA . LEU A 1 86 ? 4.241 -3.676 -11.053 1.00 93.62 86 LEU A CA 1
ATOM 665 C C . LEU A 1 86 ? 5.048 -4.970 -10.826 1.00 93.62 86 LEU A C 1
ATOM 667 O O . LEU A 1 86 ? 6.076 -5.177 -11.473 1.00 93.62 86 LEU A O 1
ATOM 671 N N . ALA A 1 87 ? 4.555 -5.878 -9.977 1.00 94.19 87 ALA A N 1
ATOM 672 C CA . ALA A 1 87 ? 5.151 -7.194 -9.730 1.00 94.19 87 ALA A CA 1
ATOM 673 C C . ALA A 1 87 ? 5.116 -8.123 -10.957 1.00 94.19 87 ALA A C 1
ATOM 675 O O . ALA A 1 87 ? 5.990 -8.984 -11.110 1.00 94.19 87 ALA A O 1
ATOM 676 N N . ASP A 1 88 ? 4.129 -7.946 -11.833 1.00 93.88 88 ASP A N 1
ATOM 677 C CA . ASP A 1 88 ? 3.997 -8.662 -13.105 1.00 93.88 88 ASP A CA 1
ATOM 678 C C . ASP A 1 88 ? 4.774 -7.989 -14.252 1.00 93.88 88 ASP A C 1
ATOM 680 O O . ASP A 1 88 ? 4.817 -8.504 -15.367 1.00 93.88 88 ASP A O 1
ATOM 684 N N . GLY A 1 89 ? 5.437 -6.855 -13.994 1.00 89.31 89 GLY A N 1
ATOM 685 C CA . GLY A 1 89 ? 6.169 -6.095 -15.012 1.00 89.31 89 GLY A CA 1
ATOM 686 C C . GLY A 1 89 ? 5.261 -5.344 -15.989 1.00 89.31 89 GLY A C 1
ATOM 687 O O . GLY A 1 89 ? 5.720 -4.904 -17.043 1.00 89.31 89 GLY A O 1
ATOM 688 N N . VAL A 1 90 ? 3.981 -5.185 -15.647 1.00 88.50 90 VAL A N 1
ATOM 689 C CA . VAL A 1 90 ? 3.017 -4.411 -16.424 1.00 88.50 90 VAL A CA 1
ATOM 690 C C . VAL A 1 90 ? 3.239 -2.929 -16.151 1.00 88.50 90 VAL A C 1
ATOM 692 O O . VAL A 1 90 ? 3.351 -2.496 -15.003 1.00 88.50 90 VAL A O 1
ATOM 695 N N . LYS A 1 91 ? 3.269 -2.127 -17.220 1.00 76.94 91 LYS A N 1
ATOM 696 C CA . LYS A 1 91 ? 3.411 -0.676 -17.103 1.00 76.94 91 LYS A CA 1
ATOM 697 C C . LYS A 1 91 ? 2.202 -0.093 -16.367 1.00 76.94 91 LYS A C 1
ATOM 699 O O . LYS A 1 91 ? 1.075 -0.135 -16.855 1.00 76.94 91 LYS A O 1
ATOM 704 N N . VAL A 1 92 ? 2.456 0.460 -15.190 1.00 78.00 92 VAL A N 1
ATOM 705 C CA . VAL A 1 92 ? 1.502 1.235 -14.394 1.00 78.00 92 VAL A CA 1
ATOM 706 C C . VAL A 1 92 ? 1.621 2.703 -14.811 1.00 78.00 92 VAL A C 1
ATOM 708 O O . VAL A 1 92 ? 2.729 3.225 -14.911 1.00 78.00 92 VAL A O 1
ATOM 711 N N . THR A 1 93 ? 0.498 3.329 -15.178 1.00 62.75 93 THR A N 1
ATOM 712 C CA . THR A 1 93 ? 0.433 4.722 -15.677 1.00 62.75 93 THR A CA 1
ATOM 713 C C . THR A 1 93 ? -0.343 5.591 -14.696 1.00 62.75 93 THR A C 1
ATOM 715 O O . THR A 1 93 ? -1.209 5.039 -13.982 1.00 62.75 93 THR A O 1
#

Organism: NCBI:txid428993

Foldseek 3Di:
DALLVLLVQLLVVLVVVCVVPPPDVLSVLSNVLSVVLNCCVVVVDPDDLVVLVPRCLLVCLPPPDVVPPVPSSVSSNSNNVSSNCVSVVHDGD

Secondary structure (DSSP, 8-state):
--HHHHHHHHHHHHHHHHHHSTT-HHHHHHHHHHHHHHHHHTTSS---HHHHHT--HHHHHHHTTTTT-HHHHHHHHHHHHHHHHHHTT----